Protein AF-A0A9D8KIR5-F1 (afdb_monomer_lite)

Structure (mmCIF, N/CA/C/O backbone):
data_AF-A0A9D8KIR5-F1
#
_entry.id   AF-A0A9D8KIR5-F1
#
loop_
_atom_site.group_PDB
_atom_site.id
_atom_site.type_symbol
_atom_site.label_atom_id
_atom_site.label_alt_id
_atom_site.label_comp_id
_atom_site.label_asym_id
_atom_site.label_entity_id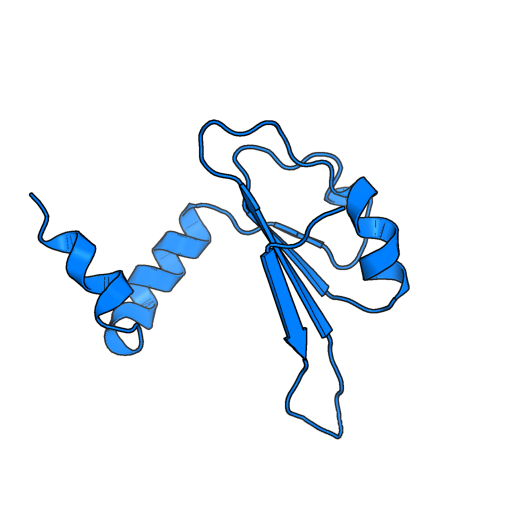
_atom_site.label_seq_id
_atom_site.pdbx_PDB_ins_code
_atom_site.Cartn_x
_atom_site.Cartn_y
_atom_site.Cartn_z
_atom_site.occupancy
_atom_site.B_iso_or_equiv
_atom_site.auth_seq_id
_atom_site.auth_comp_id
_atom_site.auth_asym_id
_atom_site.auth_atom_id
_atom_site.pdbx_PDB_model_num
ATOM 1 N N . MET A 1 1 ? -7.899 13.236 4.357 1.00 64.62 1 MET A N 1
ATOM 2 C CA . MET A 1 1 ? -6.734 12.651 3.659 1.00 64.62 1 MET A CA 1
ATOM 3 C C . MET A 1 1 ? -7.216 11.953 2.394 1.00 64.62 1 MET A C 1
ATOM 5 O O . MET A 1 1 ? -8.297 11.380 2.434 1.00 64.62 1 MET A O 1
ATOM 9 N N . LYS A 1 2 ? -6.484 12.045 1.278 1.00 79.62 2 LYS A N 1
ATOM 10 C CA . LYS A 1 2 ? -6.846 11.364 0.024 1.00 79.62 2 LYS A CA 1
ATOM 11 C C . LYS A 1 2 ? -6.179 9.986 -0.001 1.00 79.62 2 LYS A C 1
ATOM 13 O O . LYS A 1 2 ? -4.992 9.920 0.295 1.00 79.62 2 LYS A O 1
ATOM 18 N N . VAL A 1 3 ? -6.948 8.948 -0.327 1.00 85.75 3 VAL A N 1
ATOM 19 C CA . VAL A 1 3 ? -6.459 7.598 -0.652 1.00 85.75 3 VAL A CA 1
ATOM 20 C C . VAL A 1 3 ? -6.599 7.379 -2.158 1.00 85.75 3 VAL A C 1
ATOM 22 O O . VAL A 1 3 ? -7.521 7.929 -2.766 1.00 85.75 3 VAL A O 1
ATOM 25 N N . GLU A 1 4 ? -5.694 6.620 -2.774 1.00 88.38 4 GLU A N 1
ATOM 26 C CA . GLU A 1 4 ? -5.741 6.372 -4.224 1.00 88.38 4 GLU A CA 1
ATOM 27 C C . GLU A 1 4 ? -6.807 5.337 -4.588 1.00 88.38 4 GLU A C 1
ATOM 29 O O . GLU A 1 4 ? -7.439 5.429 -5.640 1.00 88.38 4 GLU A O 1
ATOM 34 N N . CYS A 1 5 ? -7.014 4.344 -3.722 1.00 91.19 5 CYS A N 1
ATOM 35 C CA . CYS A 1 5 ? -7.971 3.277 -3.968 1.00 91.19 5 CYS A CA 1
ATOM 36 C C . CYS A 1 5 ? -8.493 2.675 -2.662 1.00 91.19 5 CYS A C 1
ATOM 38 O O . CYS A 1 5 ? -7.776 2.614 -1.660 1.00 91.19 5 CYS A O 1
ATOM 40 N N . GLU A 1 6 ? -9.730 2.190 -2.711 1.00 93.44 6 GLU A N 1
ATOM 41 C CA . GLU A 1 6 ? -10.374 1.413 -1.659 1.00 93.44 6 GLU A CA 1
ATOM 42 C C . GLU A 1 6 ? -10.807 0.056 -2.225 1.00 93.44 6 GLU A C 1
ATOM 44 O O . GLU A 1 6 ? -11.376 -0.033 -3.315 1.00 93.44 6 GLU A O 1
ATOM 49 N N . PHE A 1 7 ? -10.553 -1.005 -1.467 1.00 94.06 7 PHE A N 1
ATOM 50 C CA . PHE A 1 7 ? -10.882 -2.380 -1.810 1.00 94.06 7 PHE A CA 1
ATOM 51 C C . PHE A 1 7 ? -11.862 -2.956 -0.799 1.00 94.06 7 PHE A C 1
ATOM 53 O O . PHE A 1 7 ? -11.686 -2.816 0.411 1.00 94.06 7 PHE A O 1
ATOM 60 N N . LEU A 1 8 ? -12.856 -3.683 -1.302 1.00 92.81 8 LEU A N 1
ATOM 61 C CA . LEU A 1 8 ? -13.789 -4.462 -0.497 1.00 92.81 8 LEU A CA 1
ATOM 62 C C . LEU A 1 8 ? -13.656 -5.939 -0.864 1.00 92.81 8 LEU A C 1
ATOM 64 O O . LEU A 1 8 ? -13.652 -6.309 -2.041 1.00 92.81 8 LEU A O 1
ATOM 68 N N . SER A 1 9 ? -13.555 -6.788 0.155 1.00 91.88 9 SER A N 1
ATOM 69 C CA . SER A 1 9 ? -13.559 -8.239 -0.014 1.00 91.88 9 SER A CA 1
ATOM 70 C C . SER A 1 9 ? -14.836 -8.686 -0.714 1.00 91.88 9 SER A C 1
ATOM 72 O O . SER A 1 9 ? -15.936 -8.257 -0.370 1.00 91.88 9 SER A O 1
ATOM 74 N N . ARG A 1 10 ? -14.681 -9.607 -1.665 1.00 90.50 10 ARG A N 1
ATOM 75 C CA . ARG A 1 10 ? -15.803 -10.288 -2.320 1.00 90.50 10 ARG A CA 1
ATOM 76 C C . ARG A 1 10 ? -16.323 -11.482 -1.516 1.00 90.50 10 ARG A C 1
ATOM 78 O O . ARG A 1 10 ? -17.340 -12.047 -1.897 1.00 90.50 10 ARG A O 1
ATOM 85 N N . ASP A 1 11 ? -15.638 -11.880 -0.442 1.00 92.06 11 ASP A N 1
ATOM 86 C CA . ASP A 1 11 ? -16.080 -12.970 0.430 1.00 92.06 11 ASP A CA 1
ATOM 87 C C . ASP A 1 11 ? -17.134 -12.455 1.429 1.00 92.06 11 ASP A C 1
ATOM 89 O O . ASP A 1 11 ? -16.781 -11.720 2.359 1.00 92.06 11 ASP A O 1
ATOM 93 N N . PRO A 1 12 ? -18.416 -12.848 1.295 1.00 85.25 12 PRO A N 1
ATOM 94 C CA . PRO A 1 12 ? -19.476 -12.378 2.182 1.00 85.25 12 PRO A CA 1
ATOM 95 C C . PRO A 1 12 ? -19.341 -12.918 3.612 1.00 85.25 12 PRO A C 1
ATOM 97 O O . PRO A 1 12 ? -19.919 -12.347 4.532 1.00 85.25 12 PRO A O 1
ATOM 100 N N . LYS A 1 13 ? -18.585 -14.006 3.824 1.00 91.94 13 LYS A N 1
ATOM 101 C CA . LYS A 1 13 ? -18.328 -14.566 5.161 1.00 91.94 13 LYS A CA 1
ATOM 102 C C . LYS A 1 13 ? -17.170 -13.864 5.861 1.00 91.94 13 LYS A C 1
ATOM 104 O O . LYS A 1 13 ? -17.065 -13.930 7.084 1.00 91.94 13 LYS A O 1
ATOM 109 N N . ARG A 1 14 ? -16.299 -13.202 5.096 1.00 85.75 14 ARG A N 1
ATOM 110 C CA . ARG A 1 14 ? -15.122 -12.493 5.598 1.00 85.75 14 ARG A CA 1
ATOM 111 C C . ARG A 1 14 ? -14.981 -11.156 4.884 1.00 85.75 14 ARG A C 1
ATOM 113 O O . ARG A 1 14 ? -14.118 -10.958 4.021 1.00 85.75 14 ARG A O 1
ATOM 120 N N . VAL A 1 15 ? -15.845 -10.228 5.287 1.00 88.00 15 VAL A N 1
ATOM 121 C CA . VAL A 1 15 ? -15.785 -8.838 4.843 1.00 88.00 15 VAL A CA 1
ATOM 122 C C . VAL A 1 15 ? -14.487 -8.233 5.369 1.00 88.00 15 VAL A C 1
ATOM 124 O O . VAL A 1 15 ? -14.286 -8.102 6.573 1.00 88.00 15 VAL A O 1
ATOM 127 N N . ARG A 1 16 ? -13.590 -7.898 4.447 1.00 92.56 16 ARG A N 1
ATOM 128 C CA . ARG A 1 16 ? -12.372 -7.128 4.699 1.00 92.56 16 ARG A CA 1
ATOM 129 C C . ARG A 1 16 ? -12.417 -5.884 3.846 1.00 92.56 16 ARG A C 1
ATOM 131 O O . ARG A 1 16 ? -13.029 -5.895 2.774 1.00 92.56 16 ARG A O 1
ATOM 138 N N . LYS A 1 17 ? -11.753 -4.843 4.317 1.00 95.56 17 LYS A N 1
ATOM 139 C CA . LYS A 1 17 ? -11.594 -3.608 3.575 1.00 95.56 17 LYS A CA 1
ATOM 140 C C . LYS A 1 17 ? -10.132 -3.225 3.595 1.00 95.56 17 LYS A C 1
ATOM 142 O O . LYS A 1 17 ? -9.450 -3.483 4.584 1.00 95.56 17 LYS A O 1
ATOM 147 N N . ALA A 1 18 ? -9.671 -2.632 2.511 1.00 96.88 18 ALA A N 1
ATOM 148 C CA . ALA A 1 18 ? -8.324 -2.113 2.450 1.00 96.88 18 ALA A CA 1
ATOM 149 C C . ALA A 1 18 ? -8.294 -0.776 1.730 1.00 96.88 18 ALA A C 1
ATOM 151 O O . ALA A 1 18 ? -9.128 -0.513 0.866 1.00 96.88 18 ALA A O 1
ATOM 152 N N . VAL A 1 19 ? -7.321 0.054 2.074 1.00 96.94 19 VAL A N 1
ATOM 153 C CA . VAL A 1 19 ? -6.994 1.254 1.305 1.00 96.94 19 VAL A CA 1
ATOM 154 C C . VAL A 1 19 ? -5.544 1.207 0.874 1.00 96.94 19 VAL A C 1
ATOM 156 O O . VAL A 1 19 ? -4.691 0.668 1.575 1.00 96.94 19 VAL A O 1
ATOM 159 N N . VAL A 1 20 ? -5.274 1.783 -0.291 1.00 97.12 20 VAL A N 1
ATOM 160 C CA . VAL A 1 20 ? -3.922 1.954 -0.819 1.00 97.12 20 VAL A CA 1
ATOM 161 C C . VAL A 1 20 ? -3.631 3.442 -0.944 1.00 97.12 20 VAL A C 1
ATOM 163 O O . VAL A 1 20 ? -4.432 4.194 -1.509 1.00 97.12 20 VAL A O 1
ATOM 166 N N . GLN A 1 21 ? -2.453 3.856 -0.479 1.00 96.69 21 GLN A N 1
ATOM 167 C CA . GLN A 1 21 ? -1.877 5.148 -0.831 1.00 96.69 21 GLN A CA 1
ATOM 168 C C . GLN A 1 21 ? -0.503 4.970 -1.465 1.00 96.69 21 GLN A C 1
ATOM 170 O O . GLN A 1 21 ? 0.384 4.321 -0.912 1.00 96.69 21 GLN A O 1
ATOM 175 N N . VAL A 1 22 ? -0.329 5.613 -2.620 1.00 94.62 22 VAL A N 1
ATOM 176 C CA . VAL A 1 22 ? 0.912 5.588 -3.394 1.00 94.62 22 VAL A CA 1
ATOM 177 C C . VAL A 1 22 ? 1.478 7.001 -3.484 1.00 94.62 22 VAL A C 1
ATOM 179 O O . VAL A 1 22 ? 0.749 7.977 -3.678 1.00 94.62 22 VAL A O 1
ATOM 182 N N . LYS A 1 23 ? 2.794 7.126 -3.340 1.00 94.06 23 LYS A N 1
ATOM 183 C CA . LYS A 1 23 ? 3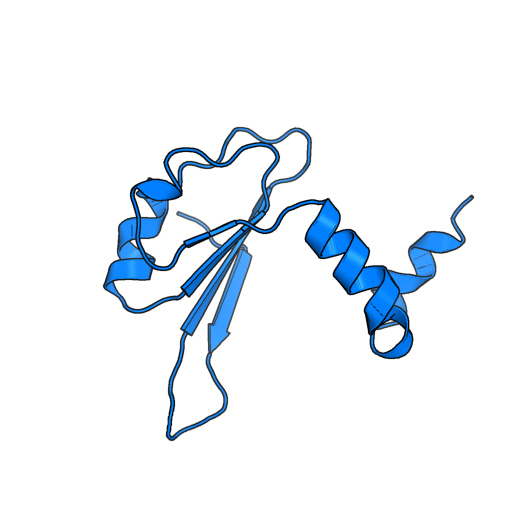.557 8.352 -3.558 1.00 94.06 23 LYS A CA 1
ATOM 184 C C . LYS A 1 23 ? 4.717 8.062 -4.503 1.00 94.06 23 LYS A C 1
ATOM 186 O O . LYS A 1 23 ? 5.4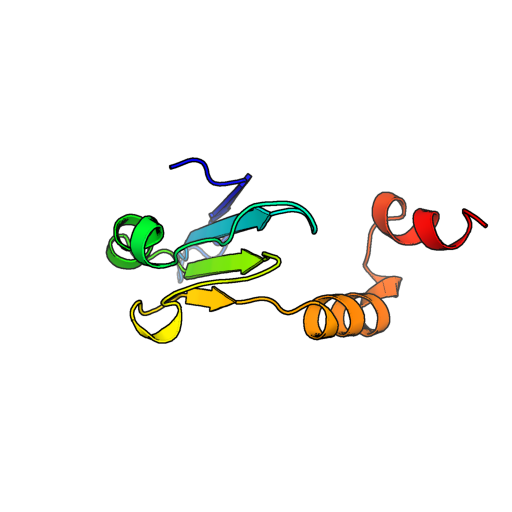30 7.074 -4.359 1.00 94.06 23 LYS A O 1
ATOM 191 N N . GLY A 1 24 ? 4.897 8.937 -5.492 1.00 90.19 24 GLY A N 1
ATOM 192 C CA . GLY A 1 24 ? 5.999 8.832 -6.447 1.00 90.19 24 GLY A CA 1
ATOM 193 C C . GLY A 1 24 ? 7.356 9.138 -5.808 1.00 90.19 24 GLY A C 1
ATOM 194 O O . GLY A 1 24 ? 7.435 9.756 -4.752 1.00 90.19 24 GLY A O 1
ATOM 195 N N . ARG A 1 25 ? 8.444 8.779 -6.497 1.00 88.00 25 ARG A N 1
ATOM 196 C CA . ARG A 1 25 ? 9.827 8.854 -5.983 1.00 88.00 25 ARG A CA 1
ATOM 197 C C . ARG A 1 25 ? 10.270 10.228 -5.443 1.00 88.00 25 ARG A C 1
ATOM 199 O O . ARG A 1 25 ? 11.160 10.284 -4.608 1.00 88.00 25 ARG A O 1
ATOM 206 N N . LYS A 1 26 ? 9.695 11.326 -5.948 1.00 92.00 26 LYS A N 1
ATOM 207 C CA . LYS A 1 26 ? 10.029 12.713 -5.558 1.00 92.00 26 LYS A CA 1
ATOM 208 C C . LYS A 1 26 ? 9.012 13.342 -4.596 1.00 92.00 26 LYS A C 1
ATOM 210 O O . LYS A 1 26 ? 9.043 14.551 -4.394 1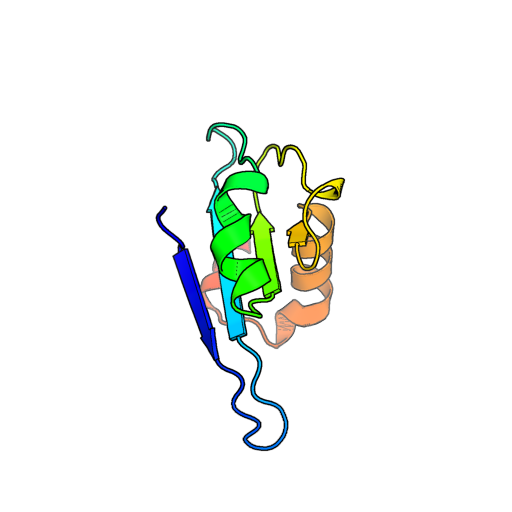.00 92.00 26 LYS A O 1
ATOM 215 N N . ALA A 1 27 ? 8.063 12.559 -4.094 1.00 92.38 27 ALA A N 1
ATOM 216 C CA . ALA A 1 27 ? 7.070 13.042 -3.149 1.00 92.38 27 ALA A CA 1
ATOM 217 C C . ALA A 1 27 ? 7.655 13.155 -1.736 1.00 92.38 27 ALA A C 1
ATOM 219 O O . ALA A 1 27 ? 8.659 12.522 -1.415 1.00 92.38 27 ALA A O 1
ATOM 220 N N . GLU A 1 28 ? 6.987 13.944 -0.900 1.00 92.94 28 GLU A N 1
ATOM 221 C CA . GLU A 1 28 ? 7.272 14.023 0.531 1.00 92.94 28 GLU A CA 1
ATOM 222 C C . GLU A 1 28 ? 7.008 12.686 1.237 1.00 92.94 28 GLU A C 1
ATOM 224 O O . GLU A 1 28 ? 6.234 11.849 0.750 1.00 92.94 28 GLU A O 1
ATOM 229 N N . ALA A 1 29 ? 7.651 12.516 2.395 1.00 94.94 29 ALA A N 1
ATOM 230 C CA . ALA A 1 29 ? 7.450 11.369 3.266 1.00 94.94 29 ALA A CA 1
ATOM 231 C C . ALA A 1 29 ? 5.980 11.244 3.679 1.00 94.94 29 ALA A C 1
ATOM 233 O O . ALA A 1 29 ? 5.270 12.235 3.879 1.00 94.94 29 ALA A O 1
ATOM 234 N N . LEU A 1 30 ? 5.525 10.004 3.806 1.00 95.38 30 LEU A N 1
ATOM 235 C CA . LEU A 1 30 ? 4.159 9.692 4.181 1.00 95.38 30 LEU A CA 1
ATOM 236 C C . LEU A 1 30 ? 4.115 9.283 5.653 1.00 95.38 30 LEU A C 1
ATOM 238 O O . LEU A 1 30 ? 4.794 8.346 6.057 1.00 95.38 30 LEU A O 1
ATOM 242 N N . ASP A 1 31 ? 3.325 9.982 6.464 1.00 97.06 31 ASP A N 1
ATOM 243 C CA . ASP A 1 31 ? 3.186 9.664 7.886 1.00 97.06 31 ASP A CA 1
ATOM 244 C C . ASP A 1 31 ? 2.030 8.682 8.104 1.00 97.06 31 ASP A C 1
ATOM 246 O O . ASP A 1 31 ? 0.868 9.005 7.840 1.00 97.06 31 ASP A O 1
ATOM 250 N N . ALA A 1 32 ? 2.343 7.483 8.598 1.00 97.25 32 ALA A N 1
ATOM 251 C CA . ALA A 1 32 ? 1.364 6.427 8.838 1.00 97.25 32 ALA A CA 1
ATOM 252 C C . ALA A 1 32 ? 0.301 6.824 9.877 1.00 97.25 32 ALA A C 1
ATOM 254 O O . ALA A 1 32 ? -0.831 6.345 9.802 1.00 97.25 32 ALA A O 1
ATOM 255 N N . LEU A 1 33 ? 0.608 7.759 10.789 1.00 97.12 33 LEU A N 1
ATOM 256 C CA . LEU A 1 33 ? -0.356 8.261 11.777 1.00 97.12 33 LEU A CA 1
ATOM 257 C C . LEU A 1 33 ? -1.586 8.898 11.122 1.00 97.12 33 LEU A C 1
ATOM 259 O O . LEU A 1 33 ? -2.677 8.863 11.694 1.00 97.12 33 LEU A O 1
ATOM 263 N N . GLN A 1 34 ? -1.443 9.425 9.903 1.00 96.12 34 GLN A N 1
ATOM 264 C CA . GLN A 1 34 ? -2.557 10.009 9.158 1.00 96.12 34 GLN A CA 1
ATOM 265 C C . GLN A 1 34 ? -3.639 8.970 8.810 1.00 96.12 34 GLN A C 1
ATOM 267 O O . GLN A 1 34 ? -4.781 9.346 8.554 1.00 96.12 34 GLN A O 1
ATOM 272 N N . PHE A 1 35 ? -3.306 7.673 8.835 1.00 96.38 35 PHE A N 1
ATOM 273 C CA . PHE A 1 35 ? -4.187 6.554 8.483 1.00 96.38 35 PHE A CA 1
ATOM 274 C C . PHE A 1 35 ? -4.828 5.865 9.688 1.00 96.38 35 PHE A C 1
ATOM 276 O O . PHE A 1 35 ? -5.552 4.888 9.508 1.00 96.38 35 PHE A O 1
ATOM 283 N N . THR A 1 36 ? -4.633 6.396 10.896 1.00 96.00 36 THR A N 1
ATOM 284 C CA . THR A 1 36 ? -5.197 5.835 12.135 1.00 96.00 36 THR A CA 1
ATOM 285 C C . THR A 1 36 ? -6.716 5.663 12.057 1.00 96.00 36 THR A C 1
ATOM 287 O O . THR A 1 36 ? -7.243 4.631 12.463 1.00 96.00 36 THR A O 1
ATOM 290 N N . ASP A 1 37 ? -7.432 6.623 11.466 1.00 95.44 37 ASP A N 1
ATOM 291 C CA . ASP A 1 37 ? -8.886 6.516 11.314 1.00 95.44 37 ASP A CA 1
ATOM 292 C C . ASP A 1 37 ? -9.273 5.300 10.457 1.00 95.44 37 ASP A C 1
ATOM 294 O O . ASP A 1 37 ? -10.244 4.610 10.759 1.00 95.44 37 ASP A O 1
ATOM 298 N N . PHE A 1 38 ? -8.509 4.975 9.410 1.00 95.69 38 PHE A N 1
ATOM 299 C CA . PHE A 1 38 ? -8.779 3.800 8.579 1.00 95.69 38 PHE A CA 1
ATOM 300 C C . PHE A 1 38 ? -8.568 2.507 9.365 1.00 95.69 38 PHE A C 1
ATOM 302 O O . PHE A 1 38 ? -9.445 1.640 9.368 1.00 95.69 38 PHE A O 1
ATOM 309 N N . THR A 1 39 ? -7.447 2.387 10.074 1.00 95.25 39 THR A N 1
ATOM 310 C CA . THR A 1 39 ? -7.128 1.169 10.830 1.00 95.25 39 THR A CA 1
ATOM 311 C C . THR A 1 39 ? -8.114 0.951 11.978 1.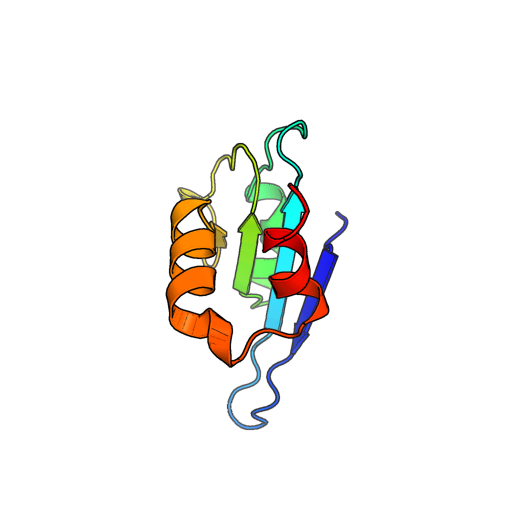00 95.25 39 THR A C 1
ATOM 313 O O . THR A 1 39 ? -8.584 -0.171 12.176 1.00 95.25 39 THR A O 1
ATOM 316 N N . GLN A 1 40 ? -8.554 2.023 12.646 1.00 95.19 40 GLN A N 1
ATOM 317 C CA . GLN A 1 40 ? -9.628 1.984 13.648 1.00 95.19 40 GLN A CA 1
ATOM 318 C C . GLN A 1 40 ? -10.981 1.552 13.066 1.00 95.19 40 GLN A C 1
ATOM 320 O O . GLN A 1 40 ? -11.765 0.890 13.744 1.00 95.19 40 GLN A O 1
ATOM 325 N N . ASN A 1 41 ? -11.248 1.870 11.798 1.00 93.81 41 ASN A N 1
ATOM 326 C CA . ASN A 1 41 ? -12.439 1.418 11.077 1.00 93.81 41 ASN A CA 1
ATOM 327 C C . ASN A 1 41 ? -12.276 0.021 10.441 1.00 93.81 41 ASN A C 1
ATOM 329 O O . ASN A 1 41 ? -13.108 -0.397 9.630 1.00 93.81 41 ASN A O 1
ATOM 333 N N . GLY A 1 42 ? -11.226 -0.718 10.815 1.00 93.50 42 GLY A N 1
ATOM 334 C CA . GLY A 1 42 ? -10.997 -2.101 10.395 1.00 93.50 42 GLY A CA 1
ATOM 335 C C . GLY A 1 42 ? -10.430 -2.248 8.984 1.00 93.50 42 GLY A C 1
ATOM 336 O O . GLY A 1 42 ? -10.539 -3.329 8.402 1.00 93.50 42 GLY A O 1
ATOM 337 N N . TYR A 1 43 ? -9.858 -1.181 8.420 1.00 96.19 43 TYR A N 1
ATOM 338 C CA . TYR A 1 43 ? -9.138 -1.259 7.156 1.00 96.19 43 TYR A CA 1
ATOM 339 C C . TYR A 1 43 ? -7.720 -1.779 7.369 1.00 96.19 43 TYR A C 1
ATOM 341 O O . TYR A 1 43 ? -7.023 -1.374 8.297 1.00 96.19 43 TYR A O 1
ATOM 349 N N . GLU A 1 44 ? -7.279 -2.620 6.442 1.00 96.75 44 GLU A N 1
ATOM 350 C CA . GLU A 1 44 ? -5.859 -2.844 6.192 1.00 96.75 44 GLU A CA 1
ATOM 351 C C . GLU A 1 44 ? -5.337 -1.721 5.286 1.00 96.75 44 GLU A C 1
ATOM 353 O O . GLU A 1 44 ? -5.956 -1.382 4.274 1.00 96.75 44 GLU A O 1
ATOM 358 N N . VAL A 1 45 ? -4.227 -1.092 5.655 1.00 97.38 45 VAL A N 1
ATOM 359 C CA . VAL A 1 45 ? -3.711 0.081 4.943 1.00 97.38 45 VAL A CA 1
ATOM 360 C C . VAL A 1 45 ? -2.389 -0.276 4.284 1.00 97.38 45 VAL A C 1
ATOM 362 O O . VAL A 1 45 ? -1.400 -0.540 4.959 1.00 97.38 45 VAL A O 1
ATOM 365 N N . PHE A 1 46 ? -2.359 -0.227 2.958 1.00 97.69 46 PHE A N 1
ATOM 366 C CA . PHE A 1 46 ? -1.171 -0.492 2.157 1.00 97.69 46 PHE A CA 1
ATOM 367 C C . PHE A 1 46 ? -0.533 0.821 1.705 1.00 97.69 46 PHE A C 1
ATOM 369 O O . PHE A 1 46 ? -1.178 1.656 1.063 1.00 97.69 46 PHE A O 1
ATOM 376 N N . LEU A 1 47 ? 0.746 1.002 2.019 1.00 97.19 47 LEU A N 1
ATOM 377 C CA . LEU A 1 47 ? 1.483 2.233 1.756 1.00 97.19 47 LEU A CA 1
ATOM 378 C C . LEU A 1 47 ? 2.673 1.957 0.843 1.00 97.19 47 LEU A C 1
ATOM 380 O O . LEU A 1 47 ? 3.491 1.088 1.130 1.00 97.19 47 LEU A O 1
ATOM 384 N N . PHE A 1 48 ? 2.802 2.742 -0.224 1.00 96.12 48 PHE A N 1
ATOM 385 C CA . PHE A 1 48 ? 4.008 2.790 -1.047 1.00 96.12 48 PHE A CA 1
ATOM 386 C C . PHE A 1 48 ? 4.472 4.239 -1.178 1.00 96.12 48 PHE A C 1
ATOM 388 O O . PHE A 1 48 ? 3.772 5.071 -1.757 1.00 96.12 48 PHE A O 1
ATOM 395 N N . ALA A 1 49 ? 5.648 4.558 -0.645 1.00 95.56 49 ALA A N 1
ATOM 396 C CA . ALA A 1 49 ? 6.222 5.898 -0.696 1.00 95.56 49 ALA A CA 1
ATOM 397 C C . ALA A 1 49 ? 7.758 5.834 -0.666 1.00 95.56 49 ALA A C 1
ATOM 399 O O . ALA A 1 49 ? 8.307 4.801 -0.279 1.00 95.56 49 ALA A O 1
ATOM 400 N N . PRO A 1 50 ? 8.465 6.923 -1.033 1.00 93.69 50 PRO A N 1
ATOM 401 C CA . PRO A 1 50 ? 9.920 7.000 -0.871 1.00 93.69 50 PRO A CA 1
ATOM 402 C C . PRO A 1 50 ? 10.359 6.780 0.580 1.00 93.69 50 PRO A C 1
ATOM 404 O O . PRO A 1 50 ? 11.384 6.156 0.829 1.00 93.69 50 PRO A O 1
ATOM 407 N N . GLU A 1 51 ? 9.561 7.289 1.517 1.00 96.12 51 GLU A N 1
ATOM 408 C CA . GLU A 1 51 ? 9.751 7.150 2.953 1.00 96.12 51 GLU A CA 1
ATOM 409 C C . GLU A 1 51 ? 8.377 7.084 3.631 1.00 96.12 51 GLU A C 1
ATOM 411 O O . GLU A 1 51 ? 7.472 7.856 3.290 1.00 96.12 51 GLU A O 1
ATOM 416 N N . VAL A 1 52 ? 8.226 6.157 4.580 1.00 97.12 52 VAL A N 1
ATOM 417 C CA . VAL A 1 52 ? 7.038 6.036 5.430 1.00 97.12 52 VAL A CA 1
ATOM 418 C C . VAL A 1 52 ? 7.464 6.186 6.886 1.00 97.12 52 VAL A C 1
ATOM 420 O O . VAL A 1 52 ? 8.260 5.397 7.390 1.00 97.12 52 VAL A O 1
ATOM 423 N N . LEU A 1 53 ? 6.931 7.201 7.559 1.00 97.94 53 LEU A N 1
ATOM 424 C CA . LEU A 1 53 ? 7.218 7.499 8.960 1.00 97.94 53 LEU A CA 1
ATOM 425 C C . LEU A 1 53 ? 6.187 6.825 9.869 1.00 97.94 53 LEU A C 1
ATOM 427 O O . LEU A 1 53 ? 5.019 6.703 9.503 1.00 97.94 53 LEU A O 1
ATOM 431 N N . ASN A 1 54 ? 6.610 6.444 11.079 1.00 97.88 54 ASN A N 1
ATOM 432 C CA . ASN A 1 54 ? 5.743 5.937 12.154 1.00 97.88 54 ASN A CA 1
ATOM 433 C C . ASN A 1 54 ? 4.909 4.687 11.804 1.00 97.88 54 ASN A C 1
ATOM 435 O O . ASN A 1 54 ? 3.901 4.432 12.463 1.00 97.88 54 ASN A O 1
ATOM 439 N N . ALA A 1 55 ? 5.291 3.911 10.785 1.00 96.44 55 ALA A N 1
ATOM 440 C CA . ALA A 1 55 ? 4.556 2.705 10.389 1.00 96.44 55 ALA A CA 1
ATOM 441 C C . ALA A 1 55 ? 4.469 1.664 11.520 1.00 96.44 55 ALA A C 1
ATOM 443 O O . ALA A 1 55 ? 3.482 0.953 11.631 1.00 96.44 55 ALA A O 1
ATOM 444 N N . ASP A 1 56 ? 5.475 1.624 12.392 1.00 96.31 56 ASP A N 1
ATOM 445 C CA . ASP A 1 56 ? 5.556 0.778 13.585 1.00 96.31 56 ASP A CA 1
ATOM 446 C C . ASP A 1 56 ? 4.606 1.203 14.718 1.00 96.31 56 ASP A C 1
ATOM 448 O O . ASP A 1 56 ? 4.392 0.447 15.662 1.00 96.31 56 ASP A O 1
ATOM 452 N N . LYS A 1 57 ? 4.039 2.413 14.643 1.00 96.50 57 LYS A N 1
ATOM 453 C CA . LYS A 1 57 ? 3.168 2.981 15.685 1.00 96.50 57 LYS A CA 1
ATOM 454 C C . LYS A 1 57 ? 1.680 2.787 15.407 1.00 96.50 57 LYS A C 1
ATOM 456 O O . LYS A 1 57 ? 0.862 3.206 16.224 1.00 96.50 57 LYS A O 1
ATOM 461 N N . VAL A 1 58 ? 1.327 2.213 14.259 1.00 95.19 58 VAL A N 1
ATOM 462 C CA . VAL A 1 58 ? -0.059 2.000 13.840 1.00 95.19 58 VAL A CA 1
ATOM 463 C C . VAL A 1 58 ? -0.220 0.553 13.391 1.00 95.19 58 VAL A C 1
ATOM 465 O O . VAL A 1 58 ? 0.452 0.098 12.470 1.00 95.19 58 VAL A O 1
ATOM 468 N N . ASP A 1 59 ? -1.140 -0.167 14.026 1.00 94.00 59 ASP A N 1
ATOM 469 C CA . ASP A 1 59 ? -1.468 -1.538 13.638 1.00 94.00 59 ASP A CA 1
ATOM 470 C C . ASP A 1 59 ? -2.162 -1.583 12.267 1.00 94.00 59 ASP A C 1
ATOM 472 O O . ASP A 1 59 ? -2.821 -0.629 11.855 1.00 94.00 59 ASP A O 1
ATOM 476 N N . ASN A 1 60 ? -2.073 -2.725 11.577 1.00 95.62 60 ASN A N 1
ATOM 477 C CA . ASN A 1 60 ? -2.682 -2.965 10.258 1.00 95.62 60 ASN A CA 1
ATOM 478 C C . ASN A 1 60 ? -2.183 -2.033 9.136 1.00 95.62 60 ASN A C 1
ATOM 480 O O . ASN A 1 60 ? -2.884 -1.821 8.141 1.00 95.62 60 ASN A O 1
ATOM 484 N N . ILE A 1 61 ? -0.963 -1.511 9.280 1.00 97.56 61 ILE A N 1
ATOM 485 C CA . ILE A 1 61 ? -0.203 -0.893 8.195 1.00 97.56 61 ILE A CA 1
ATOM 486 C C . ILE A 1 61 ? 0.684 -1.948 7.527 1.00 97.56 61 ILE A C 1
ATOM 488 O O . ILE A 1 61 ? 1.427 -2.668 8.192 1.00 97.56 61 ILE A O 1
ATOM 492 N N . VAL A 1 62 ? 0.661 -1.981 6.199 1.00 97.25 62 VAL A N 1
ATOM 493 C CA . VAL A 1 62 ? 1.585 -2.751 5.367 1.00 97.25 62 VAL A CA 1
ATOM 494 C C . VAL A 1 62 ? 2.353 -1.776 4.484 1.00 97.25 62 VAL A C 1
ATOM 496 O O . VAL A 1 62 ? 1.778 -1.124 3.612 1.00 97.25 62 VAL A O 1
ATOM 499 N N . VAL A 1 63 ? 3.662 -1.661 4.705 1.00 97.50 63 VAL A N 1
ATOM 500 C CA . VAL A 1 63 ? 4.537 -0.864 3.840 1.00 97.50 63 VAL A CA 1
ATOM 501 C C . VAL A 1 63 ? 5.075 -1.763 2.741 1.00 97.50 63 VAL A C 1
ATOM 503 O O . VAL A 1 63 ? 5.795 -2.714 3.022 1.00 97.50 63 VAL A O 1
ATOM 506 N N . ILE A 1 64 ? 4.728 -1.445 1.499 1.00 97.12 64 ILE A N 1
ATOM 507 C CA . ILE A 1 64 ? 5.210 -2.155 0.322 1.00 97.12 64 ILE A CA 1
ATOM 508 C C . ILE A 1 64 ? 6.545 -1.539 -0.088 1.00 97.12 64 ILE A C 1
ATOM 510 O O . ILE A 1 64 ? 6.643 -0.334 -0.339 1.00 97.12 64 ILE A O 1
ATOM 514 N N . THR A 1 65 ? 7.574 -2.368 -0.189 1.00 95.25 65 THR A N 1
ATOM 515 C CA . THR A 1 65 ? 8.905 -1.943 -0.619 1.00 95.25 65 THR A CA 1
ATOM 516 C C . THR A 1 65 ? 9.070 -2.028 -2.142 1.00 95.25 65 THR A C 1
ATOM 518 O O . THR A 1 65 ? 8.371 -2.788 -2.818 1.00 95.25 65 THR A O 1
ATOM 521 N N . PRO A 1 66 ? 10.032 -1.286 -2.725 1.00 92.94 66 PRO A N 1
ATOM 522 C CA . PRO A 1 66 ? 10.365 -1.426 -4.142 1.00 92.94 66 PRO A CA 1
ATOM 523 C C . PRO A 1 66 ? 10.771 -2.851 -4.538 1.00 92.94 66 PRO A C 1
ATOM 525 O O . PRO A 1 66 ? 10.416 -3.296 -5.626 1.00 92.94 66 PRO A O 1
ATOM 528 N N . ASN A 1 67 ? 11.483 -3.564 -3.659 1.00 95.06 67 ASN A N 1
ATOM 529 C CA . ASN A 1 67 ? 11.913 -4.936 -3.926 1.00 95.06 67 ASN A CA 1
ATOM 530 C C . ASN A 1 67 ? 10.724 -5.896 -3.939 1.00 95.06 67 ASN A C 1
ATOM 532 O O . ASN A 1 67 ? 10.625 -6.691 -4.858 1.00 95.06 67 ASN A O 1
ATOM 536 N N . GLU A 1 68 ? 9.778 -5.774 -3.005 1.00 95.94 68 GLU A N 1
ATOM 537 C CA . GLU A 1 68 ? 8.567 -6.607 -3.017 1.00 95.94 68 GLU A CA 1
ATOM 538 C C . GLU A 1 68 ? 7.713 -6.376 -4.269 1.00 95.94 68 GLU A C 1
ATOM 540 O O . GLU A 1 68 ? 7.154 -7.328 -4.810 1.00 95.94 68 GLU A O 1
ATOM 545 N N . LEU A 1 69 ? 7.623 -5.134 -4.767 1.00 91.88 69 LEU A N 1
ATOM 546 C CA . LEU A 1 69 ? 6.948 -4.863 -6.041 1.00 91.88 69 LEU A CA 1
ATOM 547 C C . LEU A 1 69 ? 7.671 -5.504 -7.223 1.00 91.88 69 LEU A C 1
ATOM 549 O O . LEU A 1 69 ? 7.009 -6.039 -8.110 1.00 91.88 69 LEU A O 1
ATOM 553 N N . LEU A 1 70 ? 9.004 -5.440 -7.245 1.00 92.19 70 LEU A N 1
ATOM 554 C CA . LEU A 1 70 ? 9.802 -6.057 -8.299 1.00 92.19 70 LEU A CA 1
ATOM 555 C C . LEU A 1 70 ? 9.683 -7.583 -8.250 1.00 92.19 70 LEU A C 1
ATOM 557 O O . LEU A 1 70 ? 9.400 -8.205 -9.268 1.00 92.19 70 LEU A O 1
ATOM 561 N N . ASP A 1 71 ? 9.798 -8.179 -7.066 1.00 96.25 71 ASP A N 1
ATOM 562 C CA . ASP A 1 71 ? 9.635 -9.616 -6.863 1.00 96.25 71 ASP A CA 1
ATOM 563 C C . ASP A 1 71 ? 8.227 -10.070 -7.262 1.00 96.25 71 ASP A C 1
ATOM 565 O O . ASP A 1 71 ? 8.064 -11.112 -7.899 1.00 96.25 71 ASP A O 1
ATOM 569 N N . PHE A 1 72 ? 7.191 -9.294 -6.931 1.00 94.25 72 PHE A N 1
ATOM 570 C CA . PHE A 1 72 ? 5.832 -9.567 -7.390 1.00 94.25 72 PHE A CA 1
ATOM 571 C C . PHE A 1 72 ? 5.737 -9.493 -8.916 1.00 94.25 72 PHE A C 1
ATOM 573 O O . PHE A 1 72 ? 5.165 -10.384 -9.544 1.00 94.25 72 PHE A O 1
ATOM 580 N N . TYR A 1 73 ? 6.312 -8.455 -9.520 1.00 92.69 73 TYR A N 1
ATOM 581 C CA . TYR A 1 73 ? 6.305 -8.284 -10.964 1.00 92.69 73 TYR A CA 1
ATOM 582 C C . TYR A 1 73 ? 6.953 -9.474 -11.678 1.00 92.69 73 TYR A C 1
ATOM 584 O O . TYR A 1 73 ? 6.315 -10.084 -12.533 1.00 92.69 73 TYR A O 1
ATOM 592 N N . GLU A 1 74 ? 8.164 -9.862 -11.278 1.00 93.12 74 GLU A N 1
ATOM 593 C CA . GLU A 1 74 ? 8.906 -10.961 -11.902 1.00 93.12 74 GLU A CA 1
ATOM 594 C C . GLU A 1 74 ? 8.200 -12.313 -11.721 1.00 93.12 74 GLU A C 1
ATOM 596 O O . GLU A 1 74 ? 8.050 -13.077 -12.676 1.00 93.12 74 GLU A O 1
ATOM 601 N N . ASN A 1 75 ? 7.696 -12.604 -10.516 1.00 96.50 75 ASN A N 1
ATOM 602 C CA . ASN A 1 75 ? 7.075 -13.899 -10.222 1.00 96.50 75 ASN A CA 1
ATOM 603 C C . ASN A 1 75 ? 5.669 -14.056 -10.817 1.00 96.50 75 ASN A C 1
ATOM 605 O O . ASN A 1 75 ? 5.235 -15.177 -11.087 1.00 96.50 75 ASN A O 1
ATOM 609 N N . TYR A 1 76 ? 4.946 -12.953 -11.018 1.00 95.12 76 TYR A N 1
ATOM 610 C CA . TYR A 1 76 ? 3.555 -12.971 -11.477 1.00 95.12 76 TYR A CA 1
ATOM 611 C C . TYR A 1 76 ? 3.361 -12.326 -12.848 1.00 95.12 76 TYR A C 1
ATOM 613 O O . TYR A 1 76 ? 2.226 -12.142 -13.282 1.00 95.1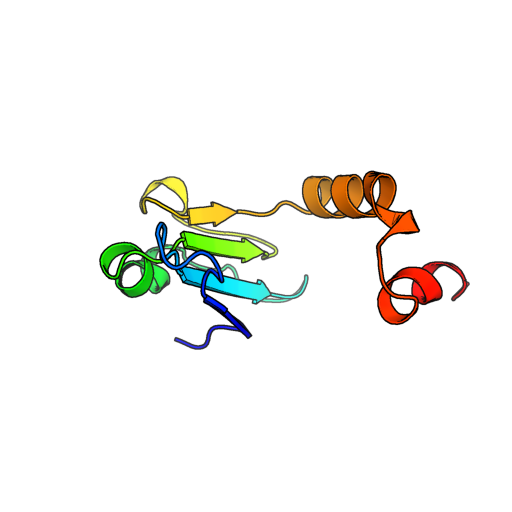2 76 TYR A O 1
ATOM 621 N N . LYS A 1 77 ? 4.442 -12.049 -13.582 1.00 91.25 77 LYS A N 1
ATOM 622 C CA . LYS A 1 77 ? 4.414 -11.392 -14.895 1.00 91.25 77 LYS A CA 1
ATOM 623 C C . LYS A 1 77 ? 3.376 -11.968 -15.861 1.00 91.25 77 LYS A C 1
ATOM 625 O O . LYS A 1 77 ? 2.690 -11.219 -16.544 1.00 91.25 77 LYS A O 1
ATOM 630 N N . VAL A 1 78 ? 3.216 -13.294 -15.876 1.00 92.38 78 VAL A N 1
ATOM 631 C CA . VAL A 1 78 ? 2.288 -14.013 -16.770 1.00 92.38 78 VAL A CA 1
ATOM 632 C C . VAL A 1 78 ? 0.809 -13.678 -16.538 1.00 92.38 78 VAL A C 1
ATOM 634 O O . VAL A 1 78 ? -0.001 -13.851 -17.443 1.00 92.38 78 VAL A O 1
ATOM 637 N N . ILE A 1 79 ? 0.444 -13.213 -15.338 1.00 93.62 79 ILE A N 1
ATOM 638 C CA . ILE A 1 79 ? -0.935 -12.830 -15.000 1.00 93.62 79 ILE A CA 1
ATOM 639 C C . ILE A 1 79 ? -1.152 -11.312 -15.019 1.00 93.62 79 ILE A C 1
ATOM 641 O O . ILE A 1 79 ? -2.272 -10.857 -14.778 1.00 93.62 79 ILE A O 1
ATOM 645 N N . LEU A 1 80 ? -0.104 -10.522 -15.270 1.00 92.50 80 LEU A N 1
ATOM 646 C CA . LEU A 1 80 ? -0.214 -9.071 -15.336 1.00 92.50 80 LEU A CA 1
ATOM 647 C C . LEU A 1 80 ? -0.786 -8.632 -16.690 1.00 92.50 80 LEU A C 1
ATOM 649 O O . LEU A 1 80 ? -0.481 -9.237 -17.716 1.00 92.50 80 LEU A O 1
ATOM 653 N N . PRO A 1 81 ? -1.610 -7.571 -16.716 1.00 92.00 81 PRO A N 1
ATOM 654 C CA . PRO A 1 81 ? -2.133 -7.033 -17.961 1.00 92.00 81 PRO A CA 1
ATOM 655 C C . PRO A 1 81 ? -1.018 -6.419 -18.814 1.00 92.00 81 PRO A C 1
ATOM 657 O O . PRO A 1 81 ? -0.080 -5.812 -18.287 1.00 92.00 81 PRO A O 1
ATOM 660 N N . ASP A 1 82 ? -1.200 -6.469 -20.135 1.00 89.94 82 ASP A N 1
ATOM 661 C CA . ASP A 1 82 ? -0.271 -5.894 -21.118 1.00 89.94 82 ASP A CA 1
ATOM 662 C C . ASP A 1 82 ? 0.066 -4.425 -20.834 1.00 89.94 82 ASP A C 1
ATOM 664 O O . ASP A 1 82 ? 1.185 -3.977 -21.060 1.00 89.94 82 ASP A O 1
ATOM 668 N N . SER A 1 83 ? -0.880 -3.666 -20.270 1.00 89.44 83 SER A N 1
ATOM 669 C CA . SER A 1 83 ? -0.680 -2.258 -19.916 1.00 89.44 83 SER A CA 1
ATOM 670 C C . SER A 1 83 ? 0.443 -2.018 -18.901 1.00 89.44 83 SER A C 1
ATOM 672 O O . SER A 1 83 ? 0.960 -0.900 -18.844 1.00 89.44 83 SER A O 1
ATOM 674 N N . ILE A 1 84 ? 0.818 -3.038 -18.122 1.00 87.81 84 ILE A N 1
ATOM 675 C CA . ILE A 1 84 ? 1.920 -3.012 -17.155 1.00 87.81 84 ILE A CA 1
ATOM 676 C C . ILE A 1 84 ? 3.196 -3.603 -17.774 1.00 87.81 84 ILE A C 1
ATOM 678 O O . ILE A 1 84 ? 4.269 -3.037 -17.587 1.00 87.81 84 ILE A O 1
ATOM 682 N N . THR A 1 85 ? 3.101 -4.690 -18.542 1.00 87.06 85 THR A N 1
ATOM 683 C CA . THR A 1 85 ? 4.280 -5.389 -19.093 1.00 87.06 85 THR A CA 1
ATOM 684 C C . THR A 1 85 ? 4.859 -4.726 -20.347 1.00 87.06 85 THR A C 1
ATOM 686 O O . THR A 1 85 ? 6.052 -4.847 -20.614 1.00 87.06 85 THR A O 1
ATOM 689 N N . GLN A 1 86 ? 4.067 -3.951 -21.098 1.00 85.56 86 GLN A N 1
ATOM 690 C CA . GLN A 1 86 ? 4.524 -3.262 -22.315 1.00 85.56 86 GLN A CA 1
ATOM 691 C C . GLN A 1 86 ? 5.653 -2.244 -22.075 1.00 85.56 86 GLN A C 1
ATOM 693 O O . GLN A 1 86 ? 6.372 -1.896 -23.012 1.00 85.56 86 GLN A O 1
ATOM 698 N N . TRP A 1 87 ? 5.821 -1.765 -20.837 1.00 80.44 87 TRP A N 1
ATOM 699 C CA . TRP A 1 87 ? 6.835 -0.765 -20.492 1.00 80.44 87 TRP A CA 1
ATOM 700 C C . TRP A 1 87 ? 8.270 -1.308 -20.536 1.00 80.44 87 TRP A C 1
ATOM 702 O O . TRP A 1 87 ? 9.209 -0.518 -20.570 1.00 80.44 87 TRP A O 1
ATOM 712 N N . GLU A 1 88 ? 8.457 -2.629 -20.585 1.00 77.50 88 GLU A N 1
ATOM 713 C CA . GLU A 1 88 ? 9.781 -3.259 -20.693 1.00 77.50 88 GLU A CA 1
ATOM 714 C C . GLU A 1 88 ? 10.488 -2.971 -22.018 1.00 77.50 88 GLU A C 1
ATOM 716 O O . GLU A 1 88 ? 11.712 -2.905 -22.060 1.00 77.50 88 GLU A O 1
ATOM 721 N N . ASN A 1 89 ? 9.724 -2.784 -23.095 1.00 71.31 89 ASN A N 1
ATOM 722 C CA . ASN A 1 89 ? 10.252 -2.652 -24.456 1.00 71.31 89 ASN A CA 1
ATOM 723 C C . ASN A 1 89 ? 10.432 -1.188 -24.888 1.00 71.31 89 ASN A C 1
ATOM 725 O O . ASN A 1 89 ? 10.489 -0.895 -26.081 1.00 71.31 89 ASN A O 1
ATOM 729 N N . LEU A 1 90 ? 10.445 -0.249 -23.938 1.00 66.69 90 LEU A N 1
ATOM 730 C CA . LEU A 1 90 ? 10.491 1.187 -24.230 1.00 66.69 90 LEU A CA 1
ATOM 731 C C . LEU A 1 90 ? 11.905 1.746 -24.457 1.00 66.69 90 LEU A C 1
ATOM 733 O O . LEU A 1 90 ? 12.037 2.960 -24.627 1.00 66.69 90 LEU A O 1
ATOM 737 N N . PHE A 1 91 ? 12.935 0.893 -24.498 1.00 56.56 91 PHE A N 1
ATOM 738 C CA . PHE A 1 91 ? 14.319 1.271 -24.800 1.00 56.56 91 PHE A CA 1
ATOM 739 C C . PHE A 1 91 ? 14.998 0.257 -25.719 1.00 56.56 91 PHE A C 1
ATOM 741 O O . PHE A 1 91 ? 14.956 -0.950 -25.393 1.00 56.56 91 PHE A O 1
#

Radius of gyration: 15.09 Å; chains: 1; bounding box: 34×29×40 Å

Foldseek 3Di:
DDFPDKDWDPDPVDTAIETEHEDDLPDDEAECVVCQVVVVVRYQYEYEYNHYPPQVVHPNYDYDDPVNVVVCCVVCVVVDDCVVVVVVPVD

Secondary structure (DSSP, 8-state):
---SEEEE-S-TTS--EEEEEE--TTSPPEEGGGGHHHHHTTEEEEEE-S-EESGGGSTTEEEPPHHHHHHHHHHHGGGS-HHHHGGGG--

Sequence (91 aa):
MKVECEFLSRDPKRVRKAVVQVKGRKAEALDALQFTDFTQNGYEVFLFAPEVLNADKVDNIVVITPNELLDFYENYKVILPDSITQWENLF

pLDDT: mean 92.12, std 7.22, range [56.56, 97.94]